Protein AF-A0A820LWN6-F1 (afdb_monomer)

Mean predicted aligned error: 9.78 Å

Organism: NCBI:txid433720

Secondary structure (DSSP, 8-state):
--HHIIIIIHHHHHHHHHHHHHHHHHHHHTTS---HHHHHHHHHHHHHHHHHHHHHHHHHHHHHHHHHHHHHS---TT-HHHHHHHHHHHHHHHHHHHHHHHHHHHHHHHH-HHHHHHHHHHHHHHHHHHHHHHHHHHHHHHHHHHHHHHHHHHHHHHTT-

Solvent-accessible surface area (backbone atoms only — not compa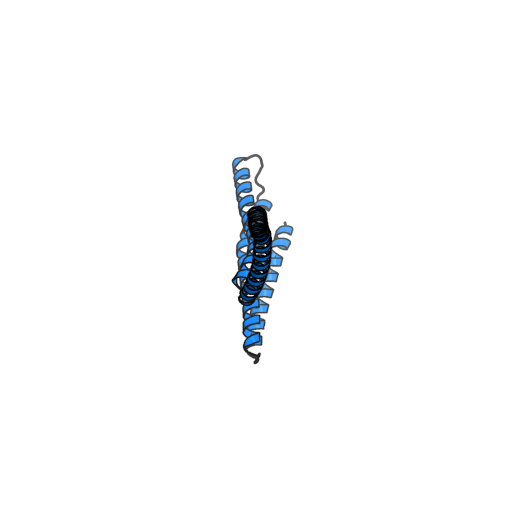rable to full-atom values): 9050 Å² total; per-residue (Å²): 130,63,64,64,50,60,69,46,52,46,56,52,52,53,52,50,51,52,44,52,51,52,50,52,52,52,62,56,55,66,74,71,79,68,62,72,74,60,53,58,53,56,53,49,54,50,52,51,52,44,52,50,52,52,53,47,50,68,46,45,47,61,41,51,52,50,54,51,49,50,71,76,54,71,78,59,82,88,43,62,68,66,50,51,52,52,52,52,53,50,50,53,40,49,53,49,43,55,48,51,64,51,44,58,56,51,50,50,58,68,69,32,64,65,54,45,53,52,49,49,51,53,50,52,50,50,50,51,53,52,48,54,52,51,53,53,55,52,53,68,65,53,55,62,58,62,56,52,54,56,53,52,57,53,55,60,57,63,77,76,112

Foldseek 3Di:
DCVLCVVQVVVLVVLQVVLVVLVVVLVVVVVPDDDPVVNVVSVLVSVLSNVLSVLCCVLSVVLSVLVVVCVVDPDDVVDVVVVVVSVVSNVVSVVSNVVSVVVNVVSCCVSPPVVVVVVVVVVVVVVVVVVVVVVVVVVVVPVVVVVVVVVVVVVVVVVVD

pLDDT: mean 84.96, std 7.94, range [61.5, 96.5]

Structure (mmCIF, N/CA/C/O backbone):
data_AF-A0A820LWN6-F1
#
_entry.id   AF-A0A820LWN6-F1
#
loop_
_atom_site.group_PDB
_atom_site.id
_atom_site.type_symbol
_atom_site.label_atom_id
_atom_site.label_alt_id
_atom_site.label_comp_id
_atom_site.label_asym_id
_atom_site.label_entity_id
_atom_site.label_seq_id
_atom_site.pdbx_PDB_ins_code
_atom_site.Cartn_x
_atom_site.Cartn_y
_atom_site.Cartn_z
_atom_site.occupancy
_atom_site.B_iso_or_equiv
_atom_site.auth_seq_id
_atom_site.auth_comp_id
_atom_site.auth_asym_id
_atom_site.auth_atom_id
_atom_site.pdbx_PDB_model_num
ATOM 1 N N . PHE A 1 1 ? 16.850 -13.422 -12.956 1.00 64.75 1 PHE A N 1
ATOM 2 C CA . PHE A 1 1 ? 15.495 -13.541 -13.540 1.00 64.75 1 PHE A CA 1
ATOM 3 C C . PHE A 1 1 ? 14.400 -13.919 -12.532 1.00 64.75 1 PHE A C 1
ATOM 5 O O . PHE A 1 1 ? 13.341 -13.315 -12.594 1.00 64.75 1 PHE A O 1
ATOM 12 N N . PHE A 1 2 ? 14.625 -14.820 -11.562 1.00 76.38 2 PHE A N 1
ATOM 13 C CA . PHE A 1 2 ? 13.574 -15.247 -10.609 1.00 76.38 2 PHE A CA 1
ATOM 14 C C . PHE A 1 2 ? 13.177 -14.230 -9.527 1.00 76.38 2 PHE A C 1
ATOM 16 O O . PHE A 1 2 ? 12.051 -14.256 -9.038 1.00 76.38 2 PHE A O 1
ATOM 23 N N . TYR A 1 3 ? 14.078 -13.318 -9.160 1.00 77.81 3 TYR A N 1
ATOM 24 C CA . TYR A 1 3 ? 13.881 -12.400 -8.035 1.00 77.81 3 TYR A CA 1
ATOM 25 C C . TYR A 1 3 ? 12.584 -11.555 -8.087 1.00 77.81 3 TYR A C 1
ATOM 27 O O . TYR A 1 3 ? 11.845 -11.581 -7.103 1.00 77.81 3 TYR A O 1
ATOM 35 N N . PRO A 1 4 ? 12.230 -10.851 -9.187 1.00 77.56 4 PRO A N 1
ATOM 36 C CA . PRO A 1 4 ? 10.985 -10.071 -9.252 1.00 77.56 4 PRO A CA 1
ATOM 37 C C . PRO A 1 4 ? 9.720 -10.939 -9.258 1.00 77.56 4 PRO A C 1
ATOM 39 O O . PRO A 1 4 ? 8.674 -10.503 -8.784 1.00 77.56 4 PRO A O 1
ATOM 42 N N . VAL A 1 5 ? 9.812 -12.174 -9.755 1.00 77.38 5 VAL A N 1
ATOM 43 C CA . VAL A 1 5 ? 8.686 -13.116 -9.761 1.00 77.38 5 VAL A CA 1
ATOM 44 C C . VAL A 1 5 ? 8.416 -13.613 -8.341 1.00 77.38 5 VAL A C 1
ATOM 46 O O . VAL A 1 5 ? 7.279 -13.555 -7.877 1.00 77.38 5 VAL A O 1
ATOM 49 N N . LEU A 1 6 ? 9.467 -14.005 -7.613 1.00 81.81 6 LEU A N 1
ATOM 50 C CA . LEU A 1 6 ? 9.349 -14.435 -6.218 1.00 81.81 6 LEU A CA 1
ATOM 51 C C . LEU A 1 6 ? 8.915 -13.301 -5.282 1.00 81.81 6 LEU A C 1
ATOM 53 O O . LEU A 1 6 ? 8.136 -13.530 -4.368 1.00 81.81 6 LEU A O 1
ATOM 57 N N . THR A 1 7 ? 9.412 -12.081 -5.485 1.00 78.44 7 THR A N 1
ATOM 58 C CA . THR A 1 7 ? 9.120 -10.954 -4.578 1.00 78.44 7 THR A CA 1
ATOM 59 C C . THR A 1 7 ? 7.842 -10.195 -4.926 1.00 78.44 7 THR A C 1
ATOM 61 O O . THR A 1 7 ? 7.258 -9.578 -4.042 1.00 78.44 7 THR A O 1
ATOM 64 N N . GLY A 1 8 ? 7.385 -10.234 -6.181 1.00 76.81 8 GLY A N 1
ATOM 65 C CA . GLY A 1 8 ? 6.155 -9.567 -6.616 1.00 76.81 8 GLY A CA 1
ATOM 66 C C . GLY A 1 8 ? 4.960 -10.510 -6.709 1.00 76.81 8 GLY A C 1
ATOM 67 O O . GLY A 1 8 ? 3.945 -10.305 -6.051 1.00 76.81 8 GLY A O 1
ATOM 68 N N . PHE A 1 9 ? 5.072 -11.565 -7.515 1.00 82.69 9 PHE A N 1
ATOM 69 C CA . PHE A 1 9 ? 3.934 -12.419 -7.869 1.00 82.69 9 PHE A CA 1
ATOM 70 C C . PHE A 1 9 ? 3.523 -13.367 -6.743 1.00 82.69 9 PHE A C 1
ATOM 72 O O . PHE A 1 9 ? 2.334 -13.536 -6.476 1.00 82.69 9 PHE A O 1
ATOM 79 N N . LEU A 1 10 ? 4.501 -13.958 -6.056 1.00 85.25 10 LEU A N 1
ATOM 80 C CA . LEU A 1 10 ? 4.258 -14.893 -4.959 1.00 85.25 10 LEU A CA 1
ATOM 81 C C . LEU A 1 10 ? 3.433 -14.274 -3.812 1.00 85.25 10 LEU A C 1
ATOM 83 O O . LEU A 1 10 ? 2.407 -14.858 -3.460 1.00 85.25 10 LEU A O 1
ATOM 87 N N . PRO A 1 11 ? 3.779 -13.095 -3.249 1.00 84.69 11 PRO A N 1
ATOM 88 C CA . PRO A 1 11 ? 2.959 -12.495 -2.197 1.00 84.69 11 PRO A CA 1
ATOM 89 C C . PRO A 1 11 ? 1.568 -12.088 -2.692 1.00 84.69 11 PRO A C 1
ATOM 91 O O . PRO A 1 11 ? 0.614 -12.192 -1.925 1.00 84.69 11 PRO A O 1
ATOM 94 N N . ILE A 1 12 ? 1.420 -11.688 -3.962 1.00 85.31 12 ILE A N 1
ATOM 95 C CA . ILE A 1 12 ? 0.106 -11.400 -4.556 1.00 85.31 12 ILE A CA 1
ATOM 96 C C . ILE A 1 12 ? -0.753 -12.670 -4.601 1.00 85.31 12 ILE A C 1
ATOM 98 O O . ILE A 1 12 ? -1.906 -12.649 -4.167 1.00 85.31 12 ILE A O 1
ATOM 102 N N . ALA A 1 13 ? -0.193 -13.782 -5.081 1.00 87.75 13 ALA A N 1
ATOM 103 C CA . ALA A 1 13 ? -0.897 -15.056 -5.178 1.00 87.75 13 ALA A CA 1
ATOM 104 C C . ALA A 1 13 ? -1.290 -15.594 -3.794 1.00 87.75 13 ALA A C 1
ATOM 106 O O . ALA A 1 13 ? -2.439 -15.990 -3.583 1.00 87.75 13 ALA A O 1
ATOM 107 N N . ILE A 1 14 ? -0.367 -15.546 -2.828 1.00 89.75 14 ILE A N 1
ATOM 108 C CA . ILE A 1 14 ? -0.612 -15.960 -1.442 1.00 89.75 14 ILE A CA 1
ATOM 109 C C . ILE A 1 14 ? -1.704 -15.086 -0.811 1.00 89.75 14 ILE A C 1
ATOM 111 O O . ILE A 1 14 ? -2.680 -15.617 -0.281 1.00 89.75 14 ILE A O 1
ATOM 115 N N . ALA A 1 15 ? -1.596 -13.757 -0.910 1.00 85.31 15 ALA A N 1
ATOM 116 C CA . ALA A 1 15 ? -2.580 -12.833 -0.346 1.00 85.31 15 ALA A CA 1
ATOM 117 C C . ALA A 1 15 ? -3.970 -13.001 -0.976 1.00 85.31 15 ALA A C 1
ATOM 119 O O . ALA A 1 15 ? -4.973 -12.988 -0.262 1.00 85.31 15 ALA A O 1
ATOM 120 N N . SER A 1 16 ? -4.037 -13.198 -2.295 1.00 86.19 16 SER A N 1
ATOM 121 C CA . SER A 1 16 ? -5.288 -13.466 -3.007 1.00 86.19 16 SER A CA 1
ATOM 122 C C . SER A 1 16 ? -5.927 -14.772 -2.532 1.00 86.19 16 SER A C 1
ATOM 124 O O . SER A 1 16 ? -7.097 -14.778 -2.146 1.00 86.19 16 SER A O 1
ATOM 126 N N . SER A 1 17 ? -5.137 -15.845 -2.438 1.00 89.94 17 SER A N 1
ATOM 127 C CA . SER A 1 17 ? -5.601 -17.160 -1.982 1.00 89.94 17 SER A CA 1
ATOM 128 C C . SER A 1 17 ? -6.147 -17.096 -0.555 1.00 89.94 17 SER A C 1
ATOM 130 O O . SER A 1 17 ? -7.272 -17.524 -0.304 1.00 89.94 17 SER A O 1
ATOM 132 N N . PHE A 1 18 ? -5.403 -16.485 0.375 1.00 87.44 18 PHE A N 1
ATOM 133 C CA . PHE A 1 18 ? -5.859 -16.293 1.754 1.00 87.44 18 PHE A CA 1
ATOM 134 C C . PHE A 1 18 ? -7.095 -15.397 1.849 1.00 87.44 18 PHE A C 1
ATOM 136 O O . PHE A 1 18 ? -7.977 -15.672 2.659 1.00 87.44 18 PHE A O 1
ATOM 143 N N . SER A 1 19 ? -7.196 -14.350 1.027 1.00 85.00 19 SER A N 1
ATOM 144 C CA . SER A 1 19 ? -8.366 -13.467 1.010 1.00 85.00 19 SER A CA 1
ATOM 145 C C . SER A 1 19 ? -9.627 -14.199 0.549 1.00 85.00 19 SER A C 1
ATOM 147 O O . SER A 1 19 ? -10.674 -14.079 1.188 1.00 85.00 19 SER A O 1
ATOM 149 N N . ILE A 1 20 ? -9.513 -15.021 -0.498 1.00 86.56 20 ILE A N 1
ATOM 150 C CA . ILE A 1 20 ? -10.600 -15.870 -0.995 1.00 86.56 20 ILE A CA 1
ATOM 151 C C . ILE A 1 20 ? -10.990 -16.899 0.070 1.00 86.56 20 ILE A C 1
ATOM 153 O O . ILE A 1 20 ? -12.169 -17.026 0.405 1.00 86.56 20 ILE A O 1
ATOM 157 N N . LEU A 1 21 ? -10.016 -17.589 0.669 1.00 87.50 21 LEU A N 1
ATOM 158 C CA . LEU A 1 21 ? -10.272 -18.594 1.702 1.00 87.50 21 LEU A CA 1
ATOM 159 C C . LEU A 1 21 ? -10.952 -17.980 2.934 1.00 87.50 21 LEU A C 1
ATOM 161 O O . LEU A 1 21 ? -11.919 -18.534 3.455 1.00 87.50 21 LEU A O 1
ATOM 165 N N . ALA A 1 22 ? -10.502 -16.800 3.365 1.00 84.56 22 ALA A N 1
ATOM 166 C CA . ALA A 1 22 ? -11.123 -16.045 4.448 1.00 84.56 22 ALA A CA 1
ATOM 167 C C . ALA A 1 22 ? -12.573 -15.663 4.115 1.00 84.56 22 ALA A C 1
ATOM 169 O O . ALA A 1 22 ? -13.455 -15.796 4.966 1.00 84.56 22 ALA A O 1
ATOM 170 N N . TYR A 1 23 ? -12.845 -15.252 2.873 1.00 84.12 23 TYR A N 1
ATOM 171 C CA . TYR A 1 23 ? -14.199 -14.949 2.415 1.00 84.12 23 TYR A CA 1
ATOM 172 C C . TYR A 1 23 ? -15.108 -16.188 2.440 1.00 84.12 23 TYR A C 1
ATOM 174 O O . TYR A 1 23 ? -16.226 -16.128 2.963 1.00 84.12 23 TYR A O 1
ATOM 182 N N . HIS A 1 24 ? -14.623 -17.329 1.945 1.00 86.19 24 HIS A N 1
ATOM 183 C CA . HIS A 1 24 ? -15.362 -18.593 1.987 1.00 86.19 24 HIS A CA 1
ATOM 184 C C . HIS A 1 24 ? -15.637 -19.053 3.422 1.00 86.19 24 HIS A C 1
ATOM 186 O O . HIS A 1 24 ? -16.777 -19.404 3.741 1.00 86.19 24 HIS A O 1
ATOM 192 N N . ASN A 1 25 ? -14.637 -18.985 4.302 1.00 83.50 25 ASN A N 1
ATOM 193 C CA . ASN A 1 25 ? -14.772 -19.369 5.706 1.00 83.50 25 ASN A CA 1
ATOM 194 C C . ASN A 1 25 ? -15.794 -18.497 6.439 1.00 83.50 25 ASN A C 1
ATOM 196 O O . ASN A 1 25 ? -16.675 -19.027 7.118 1.00 83.50 25 ASN A O 1
ATOM 200 N N . VAL A 1 26 ? -15.763 -17.174 6.249 1.00 80.50 26 VAL A N 1
ATOM 201 C CA . VAL A 1 26 ? -16.764 -16.283 6.853 1.00 80.50 26 VAL A CA 1
ATOM 202 C C . VAL A 1 26 ? -18.161 -16.558 6.305 1.00 80.50 26 VAL A C 1
ATOM 204 O O . VAL A 1 26 ? -19.111 -16.648 7.084 1.00 80.50 26 VAL A O 1
ATOM 207 N N . ARG A 1 27 ? -18.311 -16.784 4.994 1.00 80.19 27 ARG A N 1
ATOM 208 C CA . ARG A 1 27 ? -19.613 -17.132 4.403 1.00 80.19 27 ARG A CA 1
ATOM 209 C C . ARG A 1 27 ? -20.164 -18.457 4.942 1.00 80.19 27 ARG A C 1
ATOM 211 O O . ARG A 1 27 ? -21.378 -18.580 5.104 1.00 80.19 27 ARG A O 1
ATOM 218 N N . HIS A 1 28 ? -19.298 -19.423 5.236 1.00 81.06 28 HIS A N 1
ATOM 219 C CA . HIS A 1 28 ? -19.687 -20.710 5.808 1.00 81.06 28 HIS A CA 1
ATOM 220 C C . HIS A 1 28 ? -20.082 -20.593 7.291 1.00 81.06 28 HIS A C 1
ATOM 222 O O . HIS A 1 28 ? -21.148 -21.072 7.681 1.00 81.06 28 HIS A O 1
ATOM 228 N N . ILE A 1 29 ? -19.289 -19.885 8.106 1.00 78.44 29 ILE A N 1
ATOM 229 C CA . ILE A 1 29 ? -19.551 -19.657 9.543 1.00 78.44 29 ILE A CA 1
ATOM 230 C C . ILE A 1 29 ? -20.878 -18.921 9.763 1.00 78.44 29 ILE A C 1
ATOM 232 O O . ILE A 1 29 ? -21.635 -19.242 10.678 1.00 78.44 29 ILE A O 1
ATOM 236 N N . VAL A 1 30 ? -21.210 -17.983 8.877 1.00 70.88 30 VAL A N 1
ATOM 237 C CA . VAL A 1 30 ? -22.462 -17.217 8.910 1.00 70.88 30 VAL A CA 1
ATOM 238 C C . VAL A 1 30 ? -23.721 -18.100 8.930 1.00 70.88 30 VAL A C 1
ATOM 240 O O . VAL A 1 30 ? -24.750 -17.665 9.447 1.00 70.88 30 VAL A O 1
ATOM 243 N N . ARG A 1 31 ? -23.662 -19.339 8.424 1.00 73.31 31 ARG A N 1
ATOM 244 C CA . ARG A 1 31 ? -24.813 -20.256 8.423 1.00 73.31 31 ARG A CA 1
ATOM 245 C C . ARG A 1 31 ? -25.079 -20.935 9.777 1.00 73.31 31 ARG A C 1
ATOM 247 O O . ARG A 1 31 ? -26.166 -21.470 9.947 1.00 73.31 31 ARG A O 1
ATOM 254 N N . ARG A 1 32 ? -24.155 -20.902 10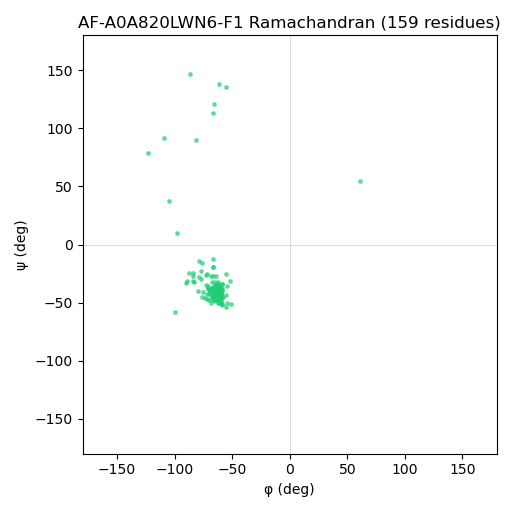.750 1.00 74.81 32 ARG A N 1
ATOM 255 C CA . ARG A 1 32 ? -24.245 -21.676 12.013 1.00 74.81 32 ARG A CA 1
ATOM 256 C C . ARG A 1 32 ? -24.632 -20.868 13.274 1.00 74.81 32 ARG A C 1
ATOM 258 O O . ARG A 1 32 ? -24.152 -21.164 14.353 1.00 74.81 32 ARG A O 1
ATOM 265 N N . GLN A 1 33 ? -25.537 -19.890 13.167 1.00 61.50 33 GLN A N 1
ATOM 266 C CA . GLN A 1 33 ? -26.171 -19.212 14.325 1.00 61.50 33 GLN A CA 1
ATOM 267 C C . GLN A 1 33 ? -25.228 -18.464 15.301 1.00 61.50 33 GLN A C 1
ATOM 269 O O . GLN A 1 33 ? -25.281 -18.653 16.513 1.00 61.50 33 GLN A O 1
ATOM 274 N N . LEU A 1 34 ? -24.399 -17.539 14.804 1.00 72.75 34 LEU A N 1
ATOM 275 C CA . LEU A 1 34 ? -23.736 -16.560 15.680 1.00 72.75 34 LEU A CA 1
ATOM 276 C C . LEU A 1 34 ? -24.618 -15.317 15.905 1.00 72.75 34 LEU A C 1
ATOM 278 O O . LEU A 1 34 ? -25.321 -14.892 14.982 1.00 72.75 34 LEU A O 1
ATOM 282 N N . PRO A 1 35 ? -24.560 -14.686 17.096 1.00 79.31 35 PRO A N 1
ATOM 283 C CA . PRO A 1 35 ? -25.341 -13.494 17.411 1.00 79.31 35 PRO A CA 1
ATOM 284 C C . PRO A 1 35 ? -25.098 -12.373 16.388 1.00 79.31 35 PRO A C 1
ATOM 286 O O . PRO A 1 35 ? -23.958 -12.061 16.026 1.00 79.31 35 PRO A O 1
ATOM 289 N N . ILE A 1 36 ? -26.188 -11.733 15.950 1.00 78.44 36 ILE A N 1
ATOM 290 C CA . ILE A 1 36 ? -26.257 -10.775 14.825 1.00 78.44 36 ILE A CA 1
ATOM 291 C C . ILE A 1 36 ? -25.208 -9.648 14.930 1.00 78.44 36 ILE A C 1
ATOM 293 O O . ILE A 1 36 ? -24.696 -9.169 13.915 1.00 78.44 36 ILE A O 1
ATOM 297 N N . VAL A 1 37 ? -24.843 -9.240 16.150 1.00 76.25 37 VAL A N 1
ATOM 298 C CA . VAL A 1 37 ? -23.879 -8.156 16.406 1.00 76.25 37 VAL A CA 1
ATOM 299 C C . VAL A 1 37 ? -22.435 -8.549 16.060 1.00 76.25 37 VAL A C 1
ATOM 301 O O . VAL A 1 37 ? -21.706 -7.718 15.511 1.00 76.25 37 VAL A O 1
ATOM 304 N N . ARG A 1 38 ? -22.012 -9.796 16.327 1.00 78.50 38 ARG A N 1
ATOM 305 C CA . ARG A 1 38 ? -20.662 -10.275 15.959 1.00 78.50 38 ARG A CA 1
ATOM 306 C C . ARG A 1 38 ? -20.533 -10.456 14.448 1.00 78.50 38 ARG A C 1
ATOM 308 O O . ARG A 1 38 ? -19.543 -10.028 13.865 1.00 78.50 38 ARG A O 1
ATOM 315 N N . ARG A 1 39 ? -21.596 -10.934 13.793 1.00 78.94 39 ARG A N 1
ATOM 316 C CA . ARG A 1 39 ? -21.635 -11.144 12.338 1.00 78.94 39 ARG A CA 1
ATOM 317 C C . ARG A 1 39 ? -21.300 -9.887 11.528 1.00 78.94 39 ARG A C 1
ATOM 319 O O . ARG A 1 39 ? -20.549 -9.967 10.561 1.00 78.94 39 ARG A O 1
ATOM 326 N N . LYS A 1 40 ? -21.834 -8.721 11.915 1.00 81.38 40 LYS A N 1
ATOM 327 C CA . LYS A 1 40 ? -21.564 -7.459 11.201 1.00 81.38 40 LYS A CA 1
ATOM 328 C C . LYS A 1 40 ? -20.107 -7.004 11.334 1.00 81.38 40 LYS A C 1
ATOM 330 O O . LYS A 1 40 ? -19.593 -6.398 10.400 1.00 81.38 40 LYS A O 1
ATOM 335 N N . LEU A 1 41 ? -19.450 -7.294 12.462 1.00 82.06 41 LEU A N 1
ATOM 336 C CA . LEU A 1 41 ? -18.033 -6.976 12.659 1.00 82.06 41 LEU A CA 1
ATOM 337 C C . LEU A 1 41 ? -17.152 -7.835 11.739 1.00 82.06 41 LEU A C 1
ATOM 339 O O . LEU A 1 41 ? -16.324 -7.290 11.012 1.00 82.06 41 LEU A O 1
ATOM 343 N N . ASP A 1 42 ? -17.358 -9.151 11.729 1.00 83.75 42 ASP A N 1
ATOM 344 C CA . ASP A 1 42 ? -16.517 -10.073 10.953 1.00 83.75 42 ASP A CA 1
ATOM 345 C C . ASP A 1 42 ? -16.698 -9.881 9.443 1.00 83.75 42 ASP A C 1
ATOM 347 O O . ASP A 1 42 ? -15.729 -9.894 8.678 1.00 83.75 42 ASP A O 1
ATOM 351 N N . GLN A 1 43 ? -17.932 -9.609 9.004 1.00 81.69 43 GLN A N 1
ATOM 352 C CA . GLN A 1 43 ? -18.221 -9.271 7.610 1.00 81.69 43 GLN A CA 1
ATOM 353 C C . GLN A 1 43 ? -17.552 -7.951 7.190 1.00 81.69 43 GLN A C 1
ATOM 355 O O . GLN A 1 43 ? -17.070 -7.828 6.067 1.00 81.69 43 GLN A O 1
ATOM 360 N N . GLN A 1 44 ? -17.480 -6.967 8.090 1.00 84.75 44 GLN A N 1
ATOM 361 C CA . GLN A 1 44 ? -16.811 -5.693 7.829 1.00 84.75 44 GLN A CA 1
ATOM 362 C C . GLN A 1 44 ? -15.287 -5.852 7.755 1.00 84.75 44 GLN A C 1
ATOM 364 O O . GLN A 1 44 ? -14.664 -5.284 6.859 1.00 84.75 44 GLN A O 1
ATOM 369 N N . MET A 1 45 ? -14.685 -6.636 8.657 1.00 83.25 45 MET A N 1
ATOM 370 C CA . MET A 1 45 ? -13.245 -6.914 8.622 1.00 83.25 45 MET A CA 1
ATOM 371 C C . MET A 1 45 ? -12.852 -7.683 7.360 1.00 83.25 45 MET A C 1
ATOM 373 O O . MET A 1 45 ? -11.888 -7.311 6.696 1.00 83.25 45 MET A O 1
ATOM 377 N N . THR A 1 46 ? -13.619 -8.702 6.972 1.00 85.69 46 THR A N 1
ATOM 378 C CA . THR A 1 46 ? -13.333 -9.456 5.740 1.00 85.69 46 THR A CA 1
ATOM 379 C C . THR A 1 46 ? -13.527 -8.630 4.477 1.00 85.69 46 THR A C 1
ATOM 381 O O . THR A 1 46 ? -12.665 -8.677 3.601 1.00 85.69 46 THR A O 1
ATOM 384 N N . ALA A 1 47 ? -14.584 -7.816 4.393 1.00 83.25 47 ALA A N 1
ATOM 385 C CA . ALA A 1 47 ? -14.763 -6.885 3.279 1.00 83.25 47 ALA A CA 1
ATOM 386 C C . ALA A 1 47 ? -13.606 -5.872 3.186 1.00 83.25 47 ALA A C 1
ATOM 388 O O . ALA A 1 47 ? -13.117 -5.598 2.093 1.00 83.25 47 ALA A O 1
ATOM 389 N N . MET A 1 48 ? -13.119 -5.364 4.325 1.00 85.81 48 MET A N 1
ATOM 390 C CA . MET A 1 48 ? -11.958 -4.469 4.371 1.00 85.81 48 MET A CA 1
ATOM 391 C C . MET A 1 48 ? -10.688 -5.153 3.846 1.00 85.81 48 MET A C 1
ATOM 393 O O . MET A 1 48 ? -9.966 -4.562 3.043 1.00 85.81 48 MET A O 1
ATOM 397 N N . VAL A 1 49 ? -10.414 -6.390 4.271 1.00 86.00 49 VAL A N 1
ATOM 398 C CA . VAL A 1 49 ? -9.245 -7.152 3.803 1.00 86.00 49 VAL A CA 1
ATOM 399 C C . VAL A 1 49 ? -9.340 -7.417 2.303 1.00 86.00 49 VAL A C 1
ATOM 401 O O . VAL A 1 49 ? -8.367 -7.192 1.592 1.00 86.00 49 VAL A O 1
ATOM 404 N N . LEU A 1 50 ? -10.506 -7.822 1.803 1.00 84.69 50 LEU A N 1
ATOM 405 C CA . LEU A 1 50 ? -10.709 -8.105 0.383 1.00 84.69 50 LEU A CA 1
ATOM 406 C C . LEU A 1 50 ? -10.501 -6.853 -0.480 1.00 84.69 50 LEU A C 1
ATOM 408 O O . LEU A 1 50 ? -9.751 -6.898 -1.452 1.00 84.69 50 LEU A O 1
ATOM 412 N N . MET A 1 51 ? -11.062 -5.709 -0.077 1.00 86.50 51 MET A N 1
ATOM 413 C CA . MET A 1 51 ? -10.822 -4.430 -0.757 1.00 86.50 51 MET A CA 1
ATOM 414 C C . MET A 1 51 ? -9.343 -4.033 -0.743 1.00 86.50 51 MET A C 1
ATOM 416 O O . MET A 1 51 ? -8.832 -3.530 -1.743 1.00 86.50 51 MET A O 1
ATOM 420 N N . ARG A 1 52 ? -8.633 -4.291 0.363 1.00 87.81 52 ARG A N 1
ATOM 421 C CA . ARG A 1 52 ? -7.190 -4.039 0.462 1.00 87.81 52 ARG A CA 1
ATOM 422 C C . ARG A 1 52 ? -6.393 -4.912 -0.502 1.00 87.81 52 ARG A C 1
ATOM 424 O O . ARG A 1 52 ? -5.480 -4.401 -1.141 1.00 87.81 52 ARG A O 1
ATOM 431 N N . VAL A 1 53 ? -6.727 -6.197 -0.622 1.00 87.06 53 VAL A N 1
ATOM 432 C CA . VAL A 1 53 ? -6.053 -7.097 -1.570 1.00 87.06 53 VAL A CA 1
ATOM 433 C C . VAL A 1 53 ? -6.321 -6.665 -3.009 1.00 87.06 53 VAL A C 1
ATOM 435 O O . VAL A 1 53 ? -5.377 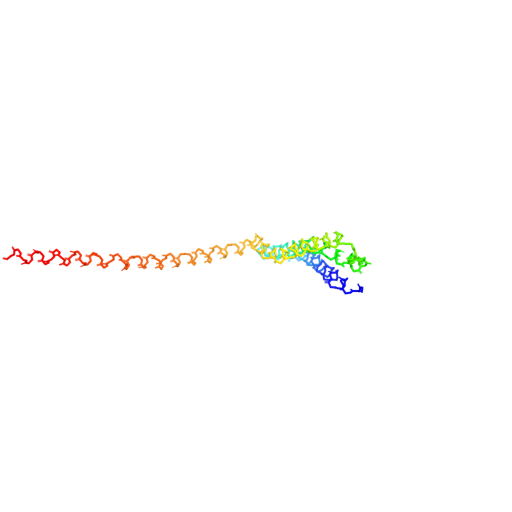-6.592 -3.787 1.00 87.06 53 VAL A O 1
ATOM 438 N N . ILE A 1 54 ? -7.559 -6.295 -3.353 1.00 87.19 54 ILE A N 1
ATOM 439 C CA . ILE A 1 54 ? -7.887 -5.777 -4.691 1.00 87.19 54 ILE A CA 1
ATOM 440 C C . ILE A 1 54 ? -7.075 -4.514 -4.998 1.00 87.19 54 ILE A C 1
ATOM 442 O O . ILE A 1 54 ? -6.407 -4.455 -6.026 1.00 87.19 54 ILE A O 1
ATOM 446 N N . ALA A 1 55 ? -7.069 -3.530 -4.093 1.00 88.75 55 ALA A N 1
ATOM 447 C CA . ALA A 1 55 ? -6.297 -2.301 -4.275 1.00 88.75 55 ALA A CA 1
ATOM 448 C C . ALA A 1 55 ? -4.792 -2.585 -4.415 1.00 88.75 55 ALA A C 1
ATOM 450 O O . ALA A 1 55 ? -4.136 -2.030 -5.297 1.00 88.75 55 ALA A O 1
ATOM 451 N N . PHE A 1 56 ? -4.260 -3.497 -3.596 1.00 88.00 56 PHE A N 1
ATOM 452 C CA . PHE A 1 56 ? -2.867 -3.920 -3.672 1.00 88.00 56 PHE A CA 1
ATOM 453 C C . PHE A 1 56 ? -2.540 -4.550 -5.029 1.00 88.00 56 PHE A C 1
ATOM 455 O O . PHE A 1 56 ? -1.547 -4.169 -5.637 1.00 88.00 56 PHE A O 1
ATOM 462 N N . VAL A 1 57 ? -3.385 -5.452 -5.535 1.00 87.50 57 VAL A N 1
ATOM 463 C CA . VAL A 1 57 ? -3.212 -6.085 -6.852 1.00 87.50 57 VAL A CA 1
ATOM 464 C C . VAL A 1 57 ? -3.235 -5.032 -7.960 1.00 87.50 57 VAL A C 1
ATOM 466 O O . VAL A 1 57 ? -2.309 -4.986 -8.766 1.00 87.50 57 VAL A O 1
ATOM 469 N N . CYS A 1 58 ? -4.243 -4.155 -7.978 1.00 89.69 58 CYS A N 1
ATOM 470 C CA . CYS A 1 58 ? -4.399 -3.132 -9.014 1.00 89.69 58 CYS A CA 1
ATOM 471 C C . CYS A 1 58 ? -3.224 -2.143 -9.058 1.00 89.69 58 CYS A C 1
ATOM 473 O O . CYS A 1 58 ? -2.807 -1.743 -10.141 1.00 89.69 58 CYS A O 1
ATOM 475 N N . LEU A 1 59 ? -2.678 -1.756 -7.901 1.00 89.75 59 LEU A N 1
ATOM 476 C CA . LEU A 1 59 ? -1.615 -0.749 -7.814 1.00 89.75 59 LEU A CA 1
ATOM 477 C C . LEU A 1 59 ? -0.205 -1.340 -7.900 1.00 89.75 59 LEU A C 1
ATOM 479 O O . LEU A 1 59 ? 0.689 -0.697 -8.445 1.00 89.75 59 LEU A O 1
ATOM 483 N N . ALA A 1 60 ? 0.016 -2.554 -7.387 1.00 87.06 60 ALA A N 1
ATOM 484 C CA . ALA A 1 60 ? 1.330 -3.199 -7.415 1.00 87.06 60 ALA A CA 1
ATOM 485 C C . ALA A 1 60 ? 1.617 -3.900 -8.754 1.00 87.06 60 ALA A C 1
ATOM 487 O O . ALA A 1 60 ? 2.768 -3.923 -9.194 1.00 87.06 60 ALA A O 1
ATOM 488 N N . SER A 1 61 ? 0.586 -4.426 -9.429 1.00 88.56 61 SER A N 1
ATOM 489 C CA . SER A 1 61 ? 0.716 -5.110 -10.724 1.00 88.56 61 SER A CA 1
ATOM 490 C C . SER A 1 61 ? 1.495 -4.311 -11.786 1.00 88.56 61 SER A C 1
ATOM 492 O O . SER A 1 61 ? 2.465 -4.861 -12.323 1.00 88.56 61 SER A O 1
ATOM 494 N N . PRO A 1 62 ? 1.184 -3.026 -12.072 1.00 91.56 62 PRO A N 1
ATOM 495 C CA . PRO A 1 62 ? 1.889 -2.279 -13.117 1.00 91.56 62 PRO A CA 1
ATOM 496 C C . PRO A 1 62 ? 3.374 -2.052 -12.790 1.00 91.56 62 PRO A C 1
ATOM 498 O O . PRO A 1 62 ? 4.221 -2.125 -13.682 1.00 91.56 62 PRO A O 1
ATOM 501 N N . TYR A 1 63 ? 3.722 -1.854 -11.513 1.00 90.94 63 TYR A N 1
ATOM 502 C CA . TYR A 1 63 ? 5.118 -1.730 -11.084 1.00 90.94 63 TYR A CA 1
ATOM 503 C C . TYR A 1 63 ? 5.891 -3.041 -11.277 1.00 90.94 63 TYR A C 1
ATOM 505 O O . TYR A 1 63 ? 7.001 -3.041 -11.818 1.00 90.94 63 TYR A O 1
ATOM 513 N N . SER A 1 64 ? 5.298 -4.172 -10.881 1.00 88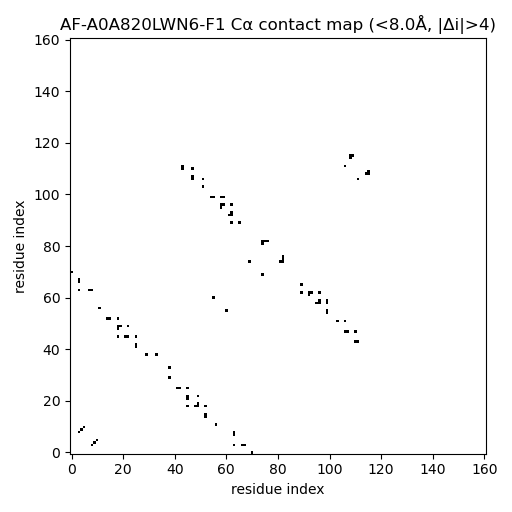.88 64 SER A N 1
ATOM 514 C CA . SER A 1 64 ? 5.899 -5.494 -11.075 1.00 88.88 64 SER A CA 1
ATOM 515 C C . SER A 1 64 ? 6.096 -5.819 -12.558 1.00 88.88 64 SER A C 1
ATOM 517 O O . SER A 1 64 ? 7.175 -6.276 -12.935 1.00 88.88 64 SER A O 1
ATOM 519 N N . GLY A 1 65 ? 5.106 -5.525 -13.407 1.00 90.62 65 GLY A N 1
ATOM 520 C CA . GLY A 1 65 ? 5.203 -5.710 -14.858 1.00 90.62 65 GLY A CA 1
ATOM 521 C C . GLY A 1 65 ? 6.330 -4.882 -15.480 1.00 90.62 65 GLY A C 1
ATOM 522 O O . GLY A 1 65 ? 7.165 -5.417 -16.209 1.00 90.62 65 GLY A O 1
ATOM 523 N N . TYR A 1 66 ? 6.431 -3.602 -15.116 1.00 92.12 66 TYR A N 1
ATOM 524 C CA . TYR A 1 66 ? 7.503 -2.725 -15.594 1.00 92.12 66 TYR A CA 1
ATOM 525 C C . TYR A 1 66 ? 8.900 -3.206 -15.177 1.00 92.12 66 TYR A C 1
ATOM 527 O O . TYR A 1 66 ? 9.830 -3.216 -15.983 1.00 92.12 66 TYR A O 1
ATOM 535 N N . ARG A 1 67 ? 9.060 -3.667 -13.930 1.00 89.56 67 ARG A N 1
ATOM 536 C CA . ARG A 1 67 ? 10.328 -4.231 -13.435 1.00 89.56 67 ARG A CA 1
ATOM 537 C C . ARG A 1 67 ? 10.760 -5.457 -14.239 1.00 89.56 67 ARG A C 1
ATOM 539 O O . ARG A 1 67 ? 11.947 -5.599 -14.534 1.00 89.56 67 ARG A O 1
ATOM 546 N N . ILE A 1 68 ? 9.813 -6.326 -14.594 1.00 90.19 68 ILE A N 1
ATOM 547 C CA . ILE A 1 68 ? 10.072 -7.495 -15.443 1.00 90.19 68 ILE A CA 1
ATOM 548 C C . ILE A 1 68 ? 10.483 -7.036 -16.843 1.00 90.19 68 ILE A C 1
ATOM 550 O O . ILE A 1 68 ? 11.502 -7.503 -17.346 1.00 90.19 68 ILE A O 1
ATOM 554 N N . TYR A 1 69 ? 9.759 -6.086 -17.439 1.00 91.12 69 TYR A N 1
ATOM 555 C CA . TYR A 1 69 ? 10.078 -5.546 -18.762 1.00 91.12 69 TYR A CA 1
ATOM 556 C C . TYR A 1 69 ? 11.510 -4.993 -18.836 1.00 91.12 69 TYR A C 1
ATOM 558 O O . TYR A 1 69 ? 12.298 -5.459 -19.653 1.00 91.12 69 TYR A O 1
ATOM 566 N N . VAL A 1 70 ? 11.889 -4.092 -17.922 1.00 91.44 70 VAL A N 1
ATOM 567 C CA . VAL A 1 70 ? 13.235 -3.482 -17.892 1.00 91.44 70 VAL A CA 1
ATOM 568 C C . VAL A 1 70 ? 14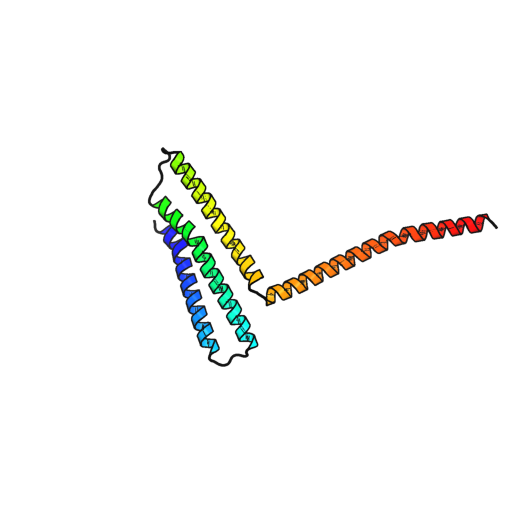.344 -4.515 -17.671 1.00 91.44 70 VAL A C 1
ATOM 570 O O . VAL A 1 70 ? 15.449 -4.352 -18.180 1.00 91.44 70 VAL A O 1
ATOM 573 N N . THR A 1 71 ? 14.067 -5.586 -16.921 1.00 89.00 71 THR A N 1
ATOM 574 C CA . THR A 1 71 ? 15.052 -6.655 -16.677 1.00 89.00 71 THR A CA 1
ATOM 575 C C . THR A 1 71 ? 15.278 -7.523 -17.916 1.00 89.00 71 THR A C 1
ATOM 577 O O . THR A 1 71 ? 16.392 -7.995 -18.125 1.00 89.00 71 THR A O 1
ATOM 580 N N . ASN A 1 72 ? 14.238 -7.757 -18.722 1.00 90.19 72 ASN A N 1
ATOM 581 C CA . ASN A 1 72 ? 14.339 -8.576 -19.934 1.00 90.19 72 ASN A CA 1
ATOM 582 C C . ASN A 1 72 ? 14.836 -7.772 -21.143 1.00 90.19 72 ASN A C 1
ATOM 584 O O . ASN A 1 72 ? 15.529 -8.322 -21.993 1.00 90.19 72 ASN A O 1
ATOM 588 N N . PHE A 1 73 ? 14.522 -6.478 -21.200 1.00 90.31 73 PHE A N 1
ATOM 589 C CA . PHE A 1 73 ? 14.880 -5.590 -22.303 1.00 90.31 73 PHE A CA 1
ATOM 590 C C . PHE A 1 73 ? 15.692 -4.397 -21.777 1.00 90.31 73 PHE A C 1
ATOM 592 O O . PHE A 1 73 ? 15.138 -3.312 -21.578 1.00 90.31 73 PHE A O 1
ATOM 599 N N . PRO A 1 74 ? 17.000 -4.574 -21.506 1.00 87.75 74 PRO A N 1
ATOM 600 C CA . PRO A 1 74 ? 17.830 -3.489 -21.006 1.00 87.75 74 PRO A CA 1
ATOM 601 C C . PRO A 1 74 ? 17.992 -2.409 -22.081 1.00 87.75 74 PRO A C 1
ATOM 603 O O . PRO A 1 74 ? 18.634 -2.614 -23.110 1.00 87.75 74 PRO A O 1
ATOM 606 N N . THR A 1 75 ? 17.425 -1.229 -21.837 1.00 88.06 75 THR A N 1
ATOM 607 C CA . THR A 1 75 ? 17.604 -0.070 -22.717 1.00 88.06 75 THR A CA 1
ATOM 608 C C . THR A 1 75 ? 19.066 0.376 -22.698 1.00 88.06 75 THR A C 1
ATOM 610 O O . THR A 1 75 ? 19.599 0.738 -21.645 1.00 88.06 75 THR A O 1
ATOM 613 N N . SER A 1 76 ? 19.719 0.378 -23.863 1.00 89.62 76 SER A N 1
ATOM 614 C CA . SER A 1 76 ? 21.091 0.876 -23.997 1.00 89.62 76 SER A CA 1
ATOM 615 C C . SER A 1 76 ? 21.181 2.361 -23.629 1.00 89.62 76 SER A C 1
ATOM 617 O O . SER A 1 76 ? 20.352 3.171 -24.051 1.00 89.62 76 SER A O 1
ATOM 619 N N . ARG A 1 77 ? 22.234 2.741 -22.893 1.00 87.44 77 ARG A N 1
ATOM 620 C CA . ARG A 1 77 ? 22.517 4.143 -22.521 1.00 87.44 77 ARG A CA 1
ATOM 621 C C . ARG A 1 77 ? 22.870 5.028 -23.720 1.00 87.44 77 ARG A C 1
ATOM 623 O O . ARG A 1 77 ? 22.890 6.244 -23.575 1.00 87.44 77 ARG A O 1
ATOM 630 N N . SER A 1 78 ? 23.129 4.431 -24.884 1.00 93.19 78 SER A N 1
ATOM 631 C CA . SER A 1 78 ? 23.428 5.157 -26.120 1.00 93.19 78 SER A CA 1
ATOM 632 C C . SER A 1 78 ? 22.240 5.961 -26.661 1.00 93.19 78 SER A C 1
ATOM 634 O O . SER A 1 78 ? 22.450 6.886 -27.436 1.00 93.19 78 SER A O 1
ATOM 636 N N . MET A 1 79 ? 21.005 5.647 -26.249 1.00 93.81 79 MET A N 1
ATOM 637 C CA . MET A 1 79 ? 19.795 6.362 -26.669 1.00 93.81 79 MET A CA 1
ATOM 638 C C . MET A 1 79 ? 19.218 7.188 -25.505 1.00 93.81 79 MET A C 1
ATOM 640 O O . MET A 1 79 ? 18.401 6.674 -24.731 1.00 93.81 79 MET A O 1
ATOM 644 N N . PRO A 1 80 ? 19.601 8.472 -25.360 1.00 94.69 80 PRO A N 1
ATOM 645 C CA . PRO A 1 80 ? 19.239 9.280 -24.193 1.00 94.69 80 PRO A CA 1
ATOM 646 C C . PRO A 1 80 ? 17.725 9.494 -24.054 1.00 94.69 80 PRO A C 1
ATOM 648 O O . PRO A 1 80 ? 17.204 9.499 -22.939 1.00 94.69 80 PRO A O 1
ATOM 651 N N . MET A 1 81 ? 16.998 9.597 -25.172 1.00 96.00 81 MET A N 1
ATOM 652 C CA . MET A 1 81 ? 15.549 9.822 -25.171 1.00 96.00 81 MET A CA 1
ATOM 653 C C . MET A 1 81 ? 14.769 8.635 -24.585 1.00 96.00 81 MET A C 1
ATOM 655 O O . MET A 1 81 ? 13.948 8.816 -23.687 1.00 96.00 81 MET A O 1
ATOM 659 N N . ALA A 1 82 ? 15.061 7.409 -25.033 1.00 92.94 82 ALA A N 1
ATOM 660 C CA . ALA A 1 82 ? 14.408 6.201 -24.523 1.00 92.94 82 ALA A CA 1
ATOM 661 C C . ALA A 1 82 ? 14.698 5.985 -23.027 1.00 92.94 82 ALA A C 1
ATOM 663 O O . ALA A 1 82 ? 13.822 5.576 -22.260 1.00 92.94 82 ALA A O 1
ATOM 664 N N . TYR A 1 83 ? 15.917 6.313 -22.595 1.00 93.94 83 TYR A N 1
ATOM 665 C CA . TYR A 1 83 ? 16.300 6.249 -21.190 1.00 93.94 83 TYR A CA 1
ATOM 666 C C . TYR A 1 83 ? 15.535 7.266 -20.325 1.00 93.94 83 TYR A C 1
ATOM 668 O O . TYR A 1 83 ? 15.045 6.908 -19.251 1.00 93.94 83 TYR A O 1
ATOM 676 N N . ALA A 1 84 ? 15.376 8.508 -20.796 1.00 95.25 84 ALA A N 1
ATOM 677 C CA . ALA A 1 84 ? 14.613 9.540 -20.092 1.00 95.25 84 ALA A CA 1
ATOM 678 C C . ALA A 1 84 ? 13.136 9.142 -19.906 1.00 95.25 84 ALA A C 1
ATOM 680 O O . ALA A 1 84 ? 12.600 9.262 -18.803 1.00 95.25 84 ALA A O 1
ATOM 681 N N . ILE A 1 85 ? 12.505 8.581 -20.945 1.00 95.06 85 ILE A N 1
ATOM 682 C CA . ILE A 1 85 ? 11.124 8.073 -20.881 1.00 95.06 85 ILE A CA 1
ATOM 683 C C . ILE A 1 85 ? 11.006 6.951 -19.842 1.00 95.06 85 ILE A C 1
ATOM 685 O O . ILE A 1 85 ? 10.120 6.990 -18.987 1.00 95.06 85 ILE A O 1
ATOM 689 N N . GLY A 1 86 ? 11.927 5.982 -19.854 1.00 94.19 86 GLY A N 1
ATOM 690 C CA . GLY A 1 86 ? 11.944 4.901 -18.864 1.00 94.19 86 GLY A CA 1
ATOM 691 C C . GLY A 1 86 ? 12.076 5.420 -17.428 1.00 94.19 86 GLY A C 1
ATOM 692 O O . GLY A 1 86 ? 11.391 4.951 -16.518 1.00 94.19 86 GLY A O 1
ATOM 693 N N . ARG A 1 87 ? 12.903 6.446 -17.201 1.00 94.56 87 ARG A N 1
ATOM 694 C CA . ARG A 1 87 ? 13.032 7.077 -15.878 1.00 94.56 87 ARG A CA 1
ATOM 695 C C . ARG A 1 87 ? 11.745 7.755 -15.422 1.00 94.56 87 ARG A C 1
ATOM 697 O O . ARG A 1 87 ? 11.381 7.609 -14.256 1.00 94.56 87 ARG A O 1
ATOM 704 N N . LEU A 1 88 ? 11.038 8.429 -16.323 1.00 96.31 88 LEU A N 1
ATOM 705 C CA . LEU A 1 88 ? 9.764 9.073 -16.015 1.00 96.31 88 LEU A CA 1
ATOM 706 C C . LEU A 1 88 ? 8.684 8.036 -15.670 1.00 96.31 88 LEU A C 1
ATOM 708 O O . LEU A 1 88 ? 8.025 8.159 -14.639 1.00 96.31 88 LEU A O 1
ATOM 712 N N . ILE A 1 89 ? 8.567 6.960 -16.456 1.00 96.12 89 ILE A N 1
ATOM 713 C CA . ILE A 1 89 ? 7.649 5.844 -16.168 1.00 96.12 89 ILE A CA 1
ATOM 714 C C . ILE A 1 89 ? 7.977 5.216 -14.808 1.00 96.12 89 ILE A C 1
ATOM 716 O O . ILE A 1 89 ? 7.083 4.991 -13.991 1.00 96.12 89 ILE A O 1
ATOM 720 N N . GLN A 1 90 ? 9.261 4.978 -14.528 1.00 94.94 90 GLN A N 1
ATOM 721 C CA . GLN A 1 90 ? 9.701 4.441 -13.243 1.00 94.94 90 GLN A CA 1
ATOM 722 C C . GLN A 1 90 ? 9.301 5.355 -12.078 1.00 94.94 90 GLN A C 1
ATOM 724 O O . GLN A 1 90 ? 8.832 4.852 -11.054 1.00 94.94 90 GLN A O 1
ATOM 729 N N . ALA A 1 91 ? 9.474 6.672 -12.216 1.00 96.38 91 ALA A N 1
ATOM 730 C CA . ALA A 1 91 ? 9.089 7.639 -11.194 1.00 96.38 91 ALA A CA 1
ATOM 731 C C . ALA A 1 91 ? 7.576 7.600 -10.935 1.00 96.38 91 ALA A C 1
ATOM 733 O O . ALA A 1 91 ? 7.165 7.455 -9.786 1.00 96.38 91 ALA A O 1
ATOM 734 N N . ILE A 1 92 ? 6.754 7.614 -11.991 1.00 96.50 92 ILE A N 1
ATOM 735 C CA . ILE A 1 92 ? 5.289 7.529 -11.880 1.00 96.50 92 ILE A CA 1
ATOM 736 C C . ILE A 1 92 ? 4.867 6.240 -11.167 1.00 96.50 92 ILE A C 1
ATOM 738 O O . ILE A 1 92 ? 4.132 6.293 -10.182 1.00 96.50 92 ILE A O 1
ATOM 742 N N . LEU A 1 93 ? 5.356 5.080 -11.614 1.00 95.06 93 LEU A N 1
ATOM 743 C CA . LEU A 1 93 ? 4.983 3.788 -11.026 1.00 95.06 93 LEU A CA 1
ATOM 744 C C . LEU A 1 93 ? 5.434 3.658 -9.567 1.00 95.06 93 LEU A C 1
ATOM 746 O O . LEU A 1 93 ? 4.732 3.065 -8.745 1.00 95.06 93 LEU A O 1
ATOM 750 N N . THR A 1 94 ? 6.585 4.238 -9.223 1.00 92.56 94 THR A N 1
ATOM 751 C CA . THR A 1 94 ? 7.066 4.268 -7.836 1.00 92.56 94 THR A CA 1
ATOM 752 C C . THR A 1 94 ? 6.159 5.143 -6.972 1.00 92.56 94 THR A C 1
ATOM 754 O O . THR A 1 94 ? 5.749 4.704 -5.900 1.00 92.56 94 THR A O 1
ATOM 757 N N . SER A 1 95 ? 5.758 6.323 -7.451 1.00 94.75 95 SER A N 1
ATOM 758 C CA . SER A 1 95 ? 4.807 7.199 -6.752 1.00 94.75 95 SER A CA 1
ATOM 759 C C . SER A 1 95 ? 3.450 6.524 -6.532 1.00 94.75 95 SER A C 1
ATOM 761 O O . SER A 1 95 ? 2.916 6.559 -5.425 1.00 94.75 95 SER A O 1
ATOM 763 N N . VAL A 1 96 ? 2.920 5.827 -7.542 1.00 93.06 96 VAL A N 1
ATOM 764 C CA . VAL A 1 96 ? 1.678 5.039 -7.424 1.00 93.06 96 VAL A CA 1
ATOM 765 C C . VAL A 1 96 ? 1.815 3.938 -6.367 1.00 93.06 96 VAL A C 1
ATOM 767 O O . VAL A 1 96 ? 0.912 3.731 -5.554 1.00 93.06 96 VAL A O 1
ATOM 770 N N . THR A 1 97 ? 2.968 3.270 -6.314 1.00 90.31 97 THR A N 1
ATOM 771 C CA . THR A 1 97 ? 3.245 2.247 -5.294 1.00 90.31 97 THR A CA 1
ATOM 772 C C . THR A 1 97 ? 3.314 2.854 -3.888 1.00 90.31 97 THR A C 1
ATOM 774 O O . THR A 1 97 ? 2.815 2.257 -2.938 1.00 90.31 97 THR A O 1
ATOM 777 N N . MET A 1 98 ? 3.855 4.067 -3.738 1.00 90.38 98 MET A N 1
ATOM 778 C CA . MET A 1 98 ? 3.866 4.780 -2.454 1.00 90.38 98 MET A CA 1
ATOM 779 C C . MET A 1 98 ? 2.454 5.144 -1.978 1.00 90.38 98 MET A C 1
ATOM 781 O O . MET A 1 98 ? 2.139 4.995 -0.796 1.00 90.38 98 MET A O 1
ATOM 785 N N . ILE A 1 99 ? 1.562 5.525 -2.897 1.00 90.50 99 ILE A N 1
ATOM 786 C CA . ILE A 1 99 ? 0.148 5.790 -2.586 1.00 90.50 99 ILE A CA 1
ATOM 787 C C . ILE A 1 99 ? -0.549 4.530 -2.046 1.00 90.50 99 ILE A C 1
ATOM 789 O O . ILE A 1 99 ? -1.374 4.629 -1.138 1.00 90.50 99 ILE A O 1
ATOM 793 N N . ASN A 1 100 ? -0.190 3.334 -2.520 1.00 88.81 100 ASN A N 1
ATOM 794 C CA . ASN A 1 100 ? -0.751 2.071 -2.022 1.00 88.81 100 ASN A CA 1
ATOM 795 C C . ASN A 1 100 ? -0.517 1.866 -0.508 1.00 88.81 100 ASN A C 1
ATOM 797 O O . ASN A 1 100 ? -1.407 1.401 0.212 1.00 88.81 100 ASN A O 1
ATOM 801 N N . TYR A 1 101 ? 0.647 2.279 0.009 1.00 87.06 101 TYR A N 1
ATOM 802 C CA . TYR A 1 101 ? 0.910 2.243 1.452 1.00 87.06 101 TYR A CA 1
ATOM 803 C C . TYR A 1 101 ? -0.037 3.167 2.225 1.00 87.06 101 TYR A C 1
ATOM 805 O O . TYR A 1 101 ? -0.561 2.780 3.271 1.00 87.06 101 TYR A O 1
ATOM 813 N N . MET A 1 102 ? -0.340 4.342 1.671 1.00 89.12 102 MET A N 1
ATOM 814 C CA . MET A 1 102 ? -1.279 5.298 2.264 1.00 89.12 102 MET A CA 1
ATOM 815 C C . MET A 1 102 ? -2.730 4.813 2.188 1.00 89.12 102 MET A C 1
ATOM 817 O O . MET A 1 102 ? -3.500 4.992 3.131 1.00 89.12 102 MET A O 1
ATOM 821 N N . ILE A 1 103 ? -3.111 4.127 1.108 1.00 88.06 103 ILE A N 1
ATOM 822 C CA . ILE A 1 103 ? -4.463 3.578 0.924 1.00 88.06 103 ILE A CA 1
ATOM 823 C C . ILE A 1 103 ? -4.835 2.606 2.043 1.00 88.06 103 ILE A C 1
ATOM 825 O O . ILE A 1 103 ? -5.988 2.591 2.461 1.00 88.06 103 ILE A O 1
ATOM 829 N N . SER A 1 104 ? -3.886 1.845 2.596 1.00 81.38 104 SER A N 1
ATOM 830 C CA . SER A 1 104 ? -4.172 0.966 3.741 1.00 81.38 104 SER A CA 1
ATOM 831 C C . SER A 1 104 ? -4.699 1.752 4.951 1.00 81.38 104 SER A C 1
ATOM 833 O O . SER A 1 104 ? -5.642 1.310 5.609 1.00 81.38 104 SER A O 1
ATOM 835 N N . PHE A 1 105 ? -4.149 2.942 5.206 1.00 83.94 105 PHE A N 1
ATOM 836 C CA . PHE A 1 105 ? -4.630 3.840 6.254 1.00 83.94 105 PHE A CA 1
ATOM 837 C C . PHE A 1 105 ? -5.999 4.436 5.897 1.00 83.94 105 PHE A C 1
ATOM 839 O O . PHE A 1 105 ? -6.926 4.373 6.704 1.00 83.94 105 PHE A O 1
ATOM 846 N N . TYR A 1 106 ? -6.174 4.947 4.675 1.00 86.25 106 TYR A N 1
ATOM 847 C CA . TYR A 1 106 ? -7.445 5.543 4.243 1.00 86.25 106 TYR A CA 1
ATOM 848 C C . TYR A 1 106 ? -8.600 4.537 4.171 1.00 86.25 106 TYR A C 1
ATOM 850 O O . TYR A 1 106 ? -9.719 4.848 4.571 1.00 86.25 106 TYR A O 1
ATOM 858 N N . LEU A 1 107 ? -8.352 3.308 3.718 1.00 84.25 107 LEU A N 1
ATOM 859 C CA . LEU A 1 107 ? -9.348 2.237 3.737 1.00 84.25 107 LEU A CA 1
ATOM 860 C C . LEU A 1 107 ? -9.745 1.895 5.170 1.00 84.25 107 LEU A C 1
ATOM 862 O O . LEU A 1 107 ? -10.932 1.725 5.451 1.00 84.25 107 LEU A O 1
ATOM 866 N N . PHE A 1 108 ? -8.778 1.843 6.090 1.00 80.81 108 PHE A N 1
ATOM 867 C CA . PHE A 1 108 ? -9.064 1.594 7.497 1.00 80.81 108 PHE A CA 1
ATOM 868 C C . PHE A 1 108 ? -9.957 2.688 8.096 1.00 80.81 108 PHE A C 1
ATOM 870 O O . PHE A 1 108 ? -10.978 2.385 8.722 1.00 80.81 108 PHE A O 1
ATOM 877 N N . THR A 1 109 ? -9.627 3.956 7.842 1.00 80.50 109 THR A N 1
ATOM 878 C CA . THR A 1 109 ? -10.400 5.097 8.347 1.00 80.50 109 THR A CA 1
ATOM 879 C C . THR A 1 109 ? -11.777 5.224 7.691 1.00 80.50 109 THR A C 1
ATOM 881 O O . THR A 1 109 ? -12.751 5.517 8.386 1.00 80.50 109 THR A O 1
ATOM 884 N N . MET A 1 110 ? -11.910 4.955 6.389 1.00 79.06 110 MET A N 1
ATOM 885 C CA . MET A 1 110 ? -13.183 5.056 5.666 1.00 79.06 110 MET A CA 1
ATOM 886 C C . MET A 1 110 ? -14.131 3.887 5.943 1.00 79.06 110 MET A C 1
ATOM 888 O O . MET A 1 110 ? -15.318 4.108 6.184 1.00 79.06 110 MET A O 1
ATOM 892 N N . PHE A 1 111 ? -13.649 2.644 5.930 1.00 75.44 111 PHE A N 1
ATOM 893 C CA . PHE A 1 111 ? -14.533 1.481 6.044 1.00 75.44 111 PHE A CA 1
ATOM 894 C C . PHE A 1 111 ? -14.882 1.130 7.486 1.00 75.44 111 PHE A C 1
ATOM 896 O O . PHE A 1 111 ? -15.965 0.593 7.729 1.00 75.44 111 PHE A O 1
ATOM 903 N N . SER A 1 112 ? -14.039 1.457 8.469 1.00 81.38 112 SER A N 1
ATOM 904 C CA . SER A 1 112 ? -14.344 1.166 9.871 1.00 81.38 112 SER A CA 1
ATOM 905 C C . SER A 1 112 ? -15.275 2.224 10.473 1.00 81.38 112 SER A C 1
ATOM 907 O O . SER A 1 112 ? -14.868 3.227 11.055 1.00 81.38 112 SER A O 1
ATOM 909 N N . SER A 1 113 ? -16.585 1.991 10.363 1.00 75.25 113 SER A N 1
ATOM 910 C CA . SER A 1 113 ? -17.627 2.794 11.024 1.00 75.25 113 SER A CA 1
ATOM 911 C C . SER A 1 113 ? -17.422 2.907 12.540 1.00 75.25 113 SER A C 1
ATOM 913 O O . SER A 1 113 ? -17.671 3.972 13.107 1.00 75.25 113 SER A O 1
ATOM 915 N N . ARG A 1 114 ? -16.925 1.844 13.187 1.00 76.19 114 ARG A N 1
ATOM 916 C CA . ARG A 1 114 ? -16.561 1.848 14.610 1.00 76.19 114 ARG A CA 1
ATOM 917 C C . ARG A 1 114 ? -15.365 2.754 14.876 1.00 76.19 114 ARG A C 1
ATOM 919 O O . ARG A 1 114 ? -15.451 3.590 15.770 1.00 76.19 114 ARG A O 1
ATOM 926 N N . PHE A 1 115 ? -14.311 2.650 14.064 1.00 75.56 115 PHE A N 1
ATOM 927 C CA . PHE A 1 115 ? -13.138 3.514 14.187 1.00 75.56 115 PHE A CA 1
ATOM 928 C C . PHE A 1 115 ? -13.503 4.982 13.982 1.00 75.56 115 PHE A C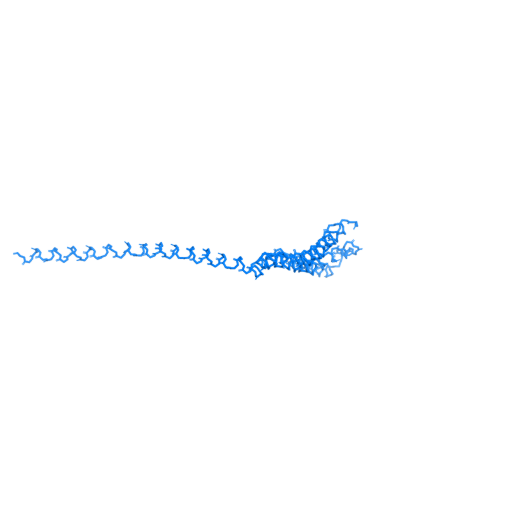 1
ATOM 930 O O . PHE A 1 115 ? -13.091 5.814 14.774 1.00 75.56 115 PHE A O 1
ATOM 937 N N . ARG A 1 116 ? -14.367 5.313 13.011 1.00 80.56 116 ARG A N 1
ATOM 938 C CA . ARG A 1 116 ? -14.852 6.693 12.823 1.00 80.56 116 ARG A CA 1
ATOM 939 C C . ARG A 1 116 ? -15.588 7.229 14.047 1.00 80.56 116 ARG A C 1
ATOM 941 O O . ARG A 1 116 ? -15.386 8.381 14.410 1.00 80.56 116 ARG A O 1
ATOM 948 N N . ARG A 1 117 ? -16.428 6.416 14.697 1.00 84.25 117 ARG A N 1
ATOM 949 C CA . ARG A 1 117 ? -17.122 6.824 15.932 1.00 84.25 117 ARG A CA 1
ATOM 950 C C . ARG A 1 117 ? -16.147 7.008 17.094 1.00 84.25 117 ARG A C 1
ATOM 952 O O . ARG A 1 117 ? -16.237 8.016 17.785 1.00 84.25 117 ARG A O 1
ATOM 959 N N . GLN A 1 118 ? -15.199 6.088 17.272 1.00 85.12 118 GLN A N 1
ATOM 960 C CA . GLN A 1 118 ? -14.175 6.197 18.316 1.00 85.12 118 GLN A CA 1
ATOM 961 C C . GLN A 1 118 ? -13.243 7.390 18.084 1.00 85.12 118 GLN A C 1
ATOM 963 O O . GLN A 1 118 ? -13.012 8.163 19.004 1.00 85.12 118 GLN A O 1
ATOM 968 N N . MET A 1 119 ? -12.784 7.603 16.852 1.00 83.31 119 MET A N 1
ATOM 969 C CA . MET A 1 119 ? -11.988 8.767 16.462 1.00 83.31 119 MET A CA 1
ATOM 970 C C . MET A 1 119 ? -12.738 10.070 16.699 1.00 83.31 119 MET A C 1
ATOM 972 O O . MET A 1 119 ? -12.175 10.977 17.294 1.00 83.31 119 MET A O 1
ATOM 976 N N . LYS A 1 120 ? -14.012 10.164 16.292 1.00 87.94 120 LYS A N 1
ATOM 977 C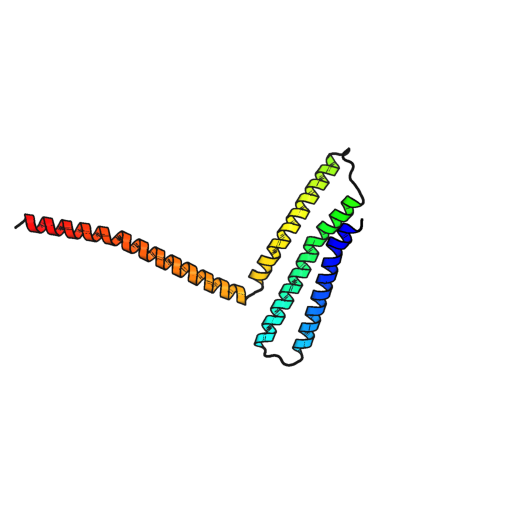 CA . LYS A 1 120 ? -14.841 11.341 16.589 1.00 87.94 120 LYS A CA 1
ATOM 978 C C . LYS A 1 120 ? -14.928 11.583 18.092 1.00 87.94 120 LYS A C 1
ATOM 980 O O . LYS A 1 120 ? -14.723 12.707 18.522 1.00 87.94 120 LYS A O 1
ATOM 985 N N . PHE A 1 121 ? -15.163 10.541 18.887 1.00 91.12 121 PHE A N 1
ATOM 986 C CA . PHE A 1 121 ? -15.220 10.666 20.342 1.00 91.12 121 PHE A CA 1
ATOM 987 C C . PHE A 1 121 ? -13.888 11.145 20.939 1.00 91.12 121 PHE A C 1
ATOM 989 O O . PHE A 1 121 ? -13.876 12.071 21.742 1.00 91.12 121 PHE A O 1
ATOM 996 N N . VAL A 1 122 ? -12.761 10.566 20.517 1.00 92.12 122 VAL A N 1
ATOM 997 C CA . VAL A 1 122 ? -11.421 10.951 20.991 1.00 92.12 122 VAL A CA 1
ATOM 998 C C . VAL A 1 122 ? -11.059 12.372 20.557 1.00 92.12 122 VAL A C 1
ATOM 1000 O O . VAL A 1 122 ? -10.553 13.138 21.374 1.00 92.12 122 VAL A O 1
ATOM 1003 N N . LEU A 1 123 ? -11.342 12.746 19.306 1.00 91.06 123 LEU A N 1
ATOM 1004 C CA . LEU A 1 123 ? -11.082 14.085 18.775 1.00 91.06 123 LEU A CA 1
ATOM 1005 C C . LEU A 1 123 ? -11.942 15.139 19.466 1.00 91.06 123 LEU A C 1
ATOM 1007 O O . LEU A 1 123 ? -11.401 16.141 19.916 1.00 91.06 123 LEU A O 1
ATOM 1011 N N . VAL A 1 124 ? -13.246 14.896 19.616 1.00 95.31 124 VAL A N 1
ATOM 1012 C CA . VAL A 1 124 ? -14.150 15.799 20.343 1.00 95.31 124 VAL A CA 1
ATOM 1013 C C . VAL A 1 124 ? -13.701 15.931 21.794 1.00 95.31 124 VAL A C 1
ATOM 1015 O O . VAL A 1 124 ? -13.621 17.043 22.300 1.00 95.31 124 VAL A O 1
ATOM 1018 N N . LYS A 1 125 ? -13.320 14.828 22.450 1.00 94.25 125 LYS A N 1
ATOM 1019 C CA . LYS A 1 125 ? -12.822 14.858 23.830 1.00 94.25 125 LYS A CA 1
ATOM 1020 C C . LYS A 1 125 ? -11.532 15.670 23.960 1.00 94.25 125 LYS A C 1
ATOM 1022 O O . LYS A 1 125 ? -11.444 16.500 24.859 1.00 94.25 125 LYS A O 1
ATOM 1027 N N . LYS A 1 126 ? -10.547 15.463 23.077 1.00 92.44 126 LYS A N 1
ATOM 1028 C CA . LYS A 1 126 ? -9.299 16.244 23.088 1.00 92.44 126 LYS A CA 1
ATOM 1029 C C . LYS A 1 126 ? -9.552 17.714 22.782 1.00 92.44 126 LYS A C 1
ATOM 1031 O O . LYS A 1 126 ? -9.058 18.561 23.510 1.00 92.44 126 LYS A O 1
ATOM 1036 N N . CYS A 1 127 ? -10.352 18.010 21.762 1.00 94.81 127 CYS A N 1
ATOM 1037 C CA . CYS A 1 127 ? -10.688 19.377 21.378 1.00 94.81 127 CYS A CA 1
ATOM 1038 C C . CYS A 1 127 ? -11.428 20.102 22.512 1.00 94.81 127 CYS A C 1
ATOM 1040 O O . CYS A 1 127 ? -11.072 21.223 22.849 1.00 94.81 127 CYS A O 1
ATOM 1042 N N . TRP A 1 128 ? -12.358 19.424 23.190 1.00 95.88 128 TRP A N 1
ATOM 1043 C CA . TRP A 1 128 ? -13.041 19.943 24.377 1.00 95.88 128 TRP A CA 1
ATOM 1044 C C . TRP A 1 128 ? -12.085 20.208 25.545 1.00 95.88 128 TRP A C 1
ATOM 1046 O O . TRP A 1 128 ? -12.163 21.252 26.188 1.00 95.88 128 TRP A O 1
ATOM 1056 N N . GLN A 1 129 ? -11.161 19.284 25.826 1.00 94.31 129 GLN A N 1
ATOM 1057 C CA . GLN A 1 129 ? -10.141 19.485 26.861 1.00 94.31 129 GLN A CA 1
ATOM 1058 C C . GLN A 1 129 ? -9.243 20.684 26.544 1.00 94.31 129 GLN A C 1
ATOM 1060 O O . GLN A 1 129 ? -8.950 21.485 27.428 1.00 94.31 129 GLN A O 1
ATOM 1065 N N . GLN A 1 130 ? -8.843 20.819 25.283 1.00 95.06 130 GLN A N 1
ATOM 1066 C CA . GLN A 1 130 ? -7.977 21.895 24.819 1.00 95.06 130 GLN A CA 1
ATOM 1067 C C . GLN A 1 130 ? -8.702 23.245 24.842 1.00 95.06 130 GLN A C 1
ATOM 1069 O O . GLN A 1 130 ? -8.136 24.227 25.307 1.00 95.06 130 GLN A O 1
ATOM 1074 N N . TRP A 1 131 ? -9.981 23.271 24.458 1.00 96.00 131 TRP A N 1
ATOM 1075 C CA . TRP A 1 131 ? -10.858 24.434 24.589 1.00 96.00 131 TRP A CA 1
ATOM 1076 C C . TRP A 1 131 ? -11.010 24.871 26.047 1.00 96.00 131 TRP A C 1
ATOM 1078 O O . TRP A 1 131 ? -10.823 26.040 26.364 1.00 96.00 131 TRP A O 1
ATOM 1088 N N . LYS A 1 132 ? -11.290 23.929 26.960 1.00 96.06 132 LYS A N 1
ATOM 1089 C CA . LYS A 1 132 ? -11.428 24.226 28.393 1.00 96.06 132 LYS A CA 1
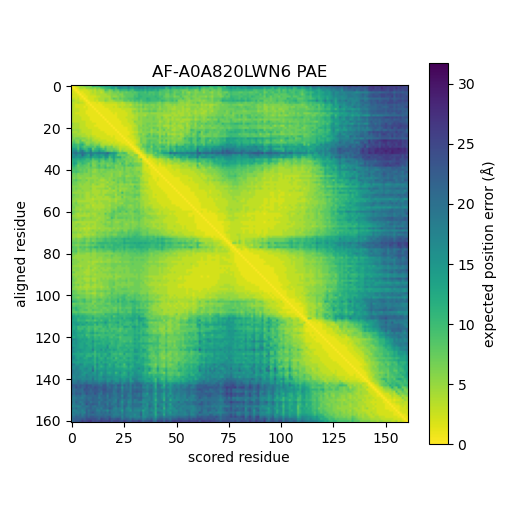ATOM 1090 C C . LYS A 1 132 ? -10.147 24.836 28.968 1.00 96.06 132 LYS A C 1
ATOM 1092 O O . LYS A 1 132 ? -10.226 25.788 29.738 1.00 96.06 132 LYS A O 1
ATOM 1097 N N . TYR A 1 133 ? -8.988 24.309 28.575 1.00 95.31 133 TYR A N 1
ATOM 1098 C CA . TYR A 1 133 ? -7.695 24.864 28.971 1.00 95.31 133 TYR A CA 1
ATOM 1099 C C . TYR A 1 133 ? -7.516 26.298 28.454 1.00 95.31 133 TYR A C 1
ATOM 1101 O O . TYR A 1 133 ? -7.150 27.185 29.218 1.00 95.31 133 TYR A O 1
ATOM 1109 N N . TRP A 1 134 ? -7.850 26.542 27.184 1.00 94.88 134 TRP A N 1
ATOM 1110 C CA . TRP A 1 134 ? -7.745 27.866 26.569 1.00 94.88 134 TRP A CA 1
ATOM 1111 C C . TRP A 1 134 ? -8.676 28.898 27.226 1.00 94.88 134 TRP A C 1
ATOM 1113 O O . TRP A 1 134 ? -8.239 30.005 27.525 1.00 94.88 134 TRP A O 1
ATOM 1123 N N . CYS A 1 135 ? -9.917 28.522 27.551 1.00 94.06 135 CYS A N 1
ATOM 1124 C CA . CYS A 1 135 ? -10.844 29.391 28.284 1.00 94.06 135 CYS A CA 1
ATOM 1125 C C . CYS A 1 135 ? -10.352 29.736 29.697 1.00 94.06 135 CYS A C 1
ATOM 1127 O O . CYS A 1 135 ? -10.462 30.889 30.102 1.00 94.06 135 CYS A O 1
ATOM 1129 N N . CYS A 1 136 ? -9.785 28.779 30.443 1.00 91.50 136 CYS A N 1
ATOM 1130 C CA . CYS A 1 136 ? -9.191 29.073 31.753 1.00 91.50 136 CYS A CA 1
ATOM 1131 C C . CYS A 1 136 ? -8.012 30.049 31.643 1.00 91.50 136 CYS A C 1
ATOM 1133 O O . CYS A 1 136 ? -7.904 30.958 32.459 1.00 91.50 136 CYS A O 1
ATOM 1135 N N . CYS A 1 137 ? -7.155 29.894 30.629 1.00 90.94 137 CYS A N 1
ATOM 1136 C CA . CYS A 1 137 ? -6.059 30.835 30.399 1.00 90.94 137 CYS A CA 1
ATOM 1137 C C . CYS A 1 137 ? -6.564 32.252 30.089 1.00 90.94 137 CYS A C 1
ATOM 1139 O O . CYS A 1 137 ? -5.993 33.206 30.603 1.00 90.94 137 CYS A O 1
ATOM 1141 N N . ILE A 1 138 ? -7.627 32.392 29.289 1.00 92.50 138 ILE A N 1
ATOM 1142 C CA . ILE A 1 138 ? -8.202 33.702 28.945 1.00 92.50 138 ILE A CA 1
ATOM 1143 C C . ILE A 1 138 ? -8.832 34.381 30.168 1.00 92.50 138 ILE A C 1
ATOM 1145 O O . ILE A 1 138 ? -8.577 35.560 30.389 1.00 92.50 138 ILE A O 1
ATOM 1149 N N . ASN A 1 139 ? -9.598 33.661 30.995 1.00 90.56 139 ASN A N 1
ATOM 1150 C CA . ASN A 1 139 ? -10.210 34.265 32.186 1.00 90.56 139 ASN A CA 1
ATOM 1151 C C . ASN A 1 139 ? -9.162 34.787 33.182 1.00 90.56 139 ASN A C 1
ATOM 1153 O O . ASN A 1 139 ? -9.301 35.905 33.668 1.00 90.56 139 ASN A O 1
ATOM 1157 N N . ASN A 1 140 ? -8.081 34.035 33.413 1.00 87.44 140 ASN A N 1
ATOM 1158 C CA . ASN A 1 140 ? -6.995 34.467 34.303 1.00 87.44 140 ASN A CA 1
ATOM 1159 C C . ASN A 1 140 ? -6.220 35.690 33.772 1.00 87.44 140 ASN A C 1
ATOM 1161 O O . ASN A 1 140 ? -5.521 36.345 34.537 1.00 87.44 140 ASN A O 1
ATOM 1165 N N . LEU A 1 141 ? -6.301 35.977 32.467 1.00 85.38 141 LEU A N 1
ATOM 1166 C CA . LEU A 1 141 ? -5.692 37.155 31.840 1.00 85.38 141 LEU A CA 1
ATOM 1167 C C . LEU A 1 141 ? -6.565 38.413 31.957 1.00 85.38 141 LEU A C 1
ATOM 1169 O O . LEU A 1 141 ? -6.021 39.508 31.911 1.00 85.38 141 LEU A O 1
ATOM 1173 N N . ILE A 1 142 ? -7.883 38.262 32.119 1.00 84.38 142 ILE A N 1
ATOM 1174 C CA . ILE A 1 142 ? -8.848 39.372 32.228 1.00 84.38 142 ILE A CA 1
ATOM 1175 C C . ILE A 1 142 ? -9.029 39.823 33.690 1.00 84.38 142 ILE A C 1
ATOM 1177 O O . ILE A 1 142 ? -9.232 41.000 33.966 1.00 84.38 142 ILE A O 1
ATOM 1181 N N . GLU A 1 143 ? -8.900 38.907 34.651 1.00 77.00 143 GLU A N 1
ATOM 1182 C CA . GLU A 1 143 ? -9.018 39.204 36.086 1.00 77.00 143 GLU A CA 1
ATOM 1183 C C . GLU A 1 143 ? -8.031 40.251 36.668 1.00 77.00 143 GLU A C 1
ATOM 1185 O O . GLU A 1 143 ? -8.445 40.990 37.564 1.00 77.00 143 GLU A O 1
ATOM 1190 N N . PRO A 1 144 ? -6.765 40.395 36.214 1.00 69.62 144 PRO A N 1
ATOM 1191 C CA . PRO A 1 144 ? -5.863 41.397 36.786 1.00 69.62 144 PRO A CA 1
ATOM 1192 C C . PRO A 1 144 ? -6.226 42.841 36.414 1.00 69.62 144 PRO A C 1
ATOM 1194 O O . PRO A 1 144 ? -5.890 43.743 37.175 1.00 69.62 144 PRO A O 1
ATOM 1197 N N . GLU A 1 145 ? -6.914 43.083 35.294 1.00 67.06 145 GLU A N 1
ATOM 1198 C CA . GLU A 1 145 ? -7.263 44.443 34.850 1.00 67.06 145 GLU A CA 1
ATOM 1199 C C . GLU A 1 145 ? -8.364 45.055 35.737 1.00 67.06 145 GLU A C 1
ATOM 1201 O O . GLU A 1 145 ? -8.224 46.174 36.231 1.00 67.06 145 GLU A O 1
ATOM 1206 N N . ASN A 1 146 ? -9.383 44.264 36.088 1.00 64.94 146 ASN A N 1
ATOM 1207 C CA . ASN A 1 146 ? -10.482 44.706 36.957 1.00 64.94 146 ASN A CA 1
ATOM 1208 C C . ASN A 1 146 ? -10.041 44.997 38.408 1.00 64.94 146 ASN A C 1
ATOM 1210 O O . ASN A 1 146 ? -10.651 45.821 39.094 1.00 64.94 146 ASN A O 1
ATOM 1214 N N . ASN A 1 147 ? -8.976 44.341 38.885 1.00 69.62 147 ASN A N 1
ATOM 1215 C CA . ASN A 1 147 ? -8.412 44.603 40.215 1.00 69.62 147 ASN A CA 1
ATOM 1216 C C . ASN A 1 147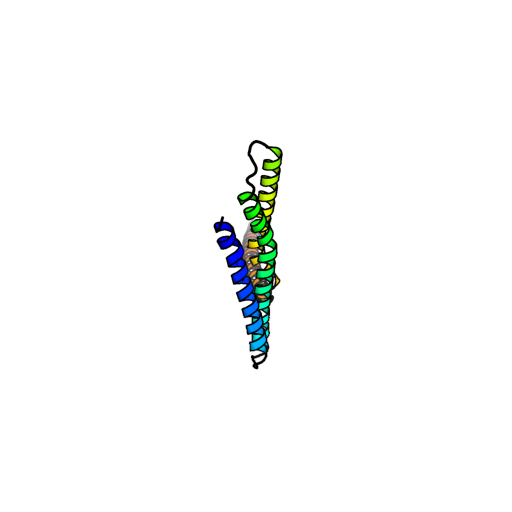 ? -7.568 45.888 40.262 1.00 69.62 147 ASN A C 1
ATOM 1218 O O . ASN A 1 147 ? -7.402 46.463 41.335 1.00 69.62 147 ASN A O 1
ATOM 1222 N N . ILE A 1 148 ? -7.046 46.359 39.124 1.00 73.12 148 ILE A N 1
ATOM 1223 C CA . ILE A 1 148 ? -6.295 47.622 39.049 1.00 73.12 148 ILE A CA 1
ATOM 1224 C C . ILE A 1 148 ? -7.263 48.812 39.006 1.00 73.12 148 ILE A C 1
ATOM 1226 O O . ILE A 1 148 ? -7.038 49.806 39.695 1.00 73.12 148 ILE A O 1
ATOM 1230 N N . GLU A 1 149 ? -8.374 48.707 38.271 1.00 71.38 149 GLU A N 1
ATOM 1231 C CA . GLU A 1 149 ? -9.389 49.771 38.236 1.00 71.38 149 GLU A CA 1
ATOM 1232 C C . GLU A 1 149 ? -10.077 49.977 39.590 1.00 71.38 149 GLU A C 1
ATOM 1234 O O . GLU A 1 149 ? -10.244 51.114 40.031 1.00 71.38 149 GLU A O 1
ATOM 1239 N N . THR A 1 150 ? -10.419 48.899 40.300 1.00 71.38 150 THR A N 1
ATOM 1240 C CA . THR A 1 150 ? -11.040 49.008 41.632 1.00 71.38 150 THR A CA 1
ATOM 1241 C C . THR A 1 150 ? -10.099 49.622 42.670 1.00 71.38 150 THR A C 1
ATOM 1243 O O . THR A 1 150 ? -10.546 50.445 43.468 1.00 71.38 150 THR A O 1
ATOM 1246 N N . HIS A 1 151 ? -8.797 49.316 42.625 1.00 71.88 151 HIS A N 1
ATOM 1247 C CA . HIS A 1 151 ? -7.817 49.942 43.519 1.00 71.88 151 HIS A CA 1
ATOM 1248 C C . HIS A 1 151 ? -7.633 51.447 43.261 1.00 71.88 151 HIS A C 1
ATOM 1250 O O . HIS A 1 151 ? -7.477 52.206 44.218 1.00 71.88 151 HIS A O 1
ATOM 1256 N N . ASN A 1 152 ? -7.685 51.895 42.002 1.00 72.38 152 ASN A N 1
ATOM 1257 C CA . ASN A 1 152 ? -7.550 53.317 41.663 1.00 72.38 152 ASN A CA 1
ATOM 1258 C C . ASN A 1 152 ? -8.762 54.146 42.121 1.00 72.38 152 ASN A C 1
ATOM 1260 O O . ASN A 1 152 ? -8.581 55.226 42.677 1.00 72.38 152 ASN A O 1
ATOM 1264 N N . ILE A 1 153 ? -9.982 53.619 41.970 1.00 77.06 153 ILE A N 1
ATOM 1265 C CA . ILE A 1 153 ? -11.211 54.298 42.424 1.00 77.06 153 ILE A CA 1
ATOM 1266 C C . ILE A 1 153 ? -11.224 54.453 43.954 1.00 77.06 153 ILE A C 1
ATOM 1268 O O . ILE A 1 153 ? -11.702 55.456 44.482 1.00 77.06 153 ILE A O 1
ATOM 1272 N N . GLN A 1 154 ? -10.682 53.474 44.684 1.00 74.12 154 GLN A N 1
ATOM 1273 C CA . GLN A 1 154 ? -10.633 53.529 46.143 1.00 74.12 154 GLN A CA 1
ATOM 1274 C C . GLN A 1 154 ? -9.668 54.615 46.648 1.00 74.12 154 GLN A C 1
ATOM 1276 O O . GLN A 1 154 ? -10.026 55.345 47.572 1.00 74.12 154 GLN A O 1
ATOM 1281 N N . MET A 1 155 ? -8.507 54.792 46.003 1.00 74.81 155 MET A N 1
ATOM 1282 C CA . MET A 1 155 ? -7.558 55.857 46.363 1.00 74.81 155 MET A CA 1
ATOM 1283 C C . MET A 1 155 ? -8.097 57.268 46.068 1.00 74.81 155 MET A C 1
ATOM 1285 O O . MET A 1 155 ? -7.924 58.156 46.898 1.00 74.81 155 MET A O 1
ATOM 1289 N N . GLU A 1 156 ? -8.825 57.481 44.964 1.00 76.00 156 GLU A N 1
ATOM 1290 C CA . GLU A 1 156 ? -9.472 58.781 44.682 1.00 76.00 156 GLU A CA 1
ATOM 1291 C C . GLU A 1 156 ? -10.562 59.154 45.706 1.00 76.00 156 GLU A C 1
ATOM 1293 O O . GLU A 1 156 ? -10.841 60.336 45.925 1.00 76.00 156 GLU A O 1
ATOM 1298 N N . SER A 1 157 ? -11.197 58.164 46.344 1.00 74.69 157 SER A N 1
ATOM 1299 C CA . SER A 1 157 ? -12.225 58.419 47.361 1.00 74.69 157 SER A CA 1
ATOM 1300 C C . SER A 1 157 ? -11.653 58.851 48.715 1.00 74.69 157 SER A C 1
ATOM 1302 O O . SER A 1 157 ? -12.303 59.619 49.421 1.00 74.69 157 SER A O 1
ATOM 1304 N N . GLU A 1 158 ? -10.443 58.403 49.067 1.00 76.69 158 GLU A N 1
ATOM 1305 C CA . GLU A 1 158 ? -9.779 58.772 50.326 1.00 76.69 158 GLU A CA 1
ATOM 1306 C C . GLU A 1 158 ? -9.136 60.164 50.263 1.00 76.69 158 GLU A C 1
ATOM 1308 O O . GLU A 1 158 ? -9.050 60.836 51.283 1.00 76.69 158 GLU A O 1
ATOM 1313 N N . GLU A 1 159 ? -8.731 60.636 49.080 1.00 74.62 159 GLU A N 1
ATOM 1314 C CA . GLU A 1 159 ? -8.122 61.966 48.911 1.00 74.62 159 GLU A CA 1
ATOM 1315 C C . GLU A 1 159 ? -9.151 63.119 48.959 1.00 74.62 159 GLU A C 1
ATOM 1317 O O . GLU A 1 159 ? -8.787 64.278 49.143 1.00 74.62 159 GLU A O 1
ATOM 1322 N N . ASN A 1 160 ? -10.446 62.811 48.824 1.00 67.88 160 ASN A N 1
ATOM 1323 C CA . ASN A 1 160 ? -11.543 63.789 48.829 1.00 67.88 160 ASN A CA 1
ATOM 1324 C C . ASN A 1 160 ? -12.263 63.940 50.188 1.00 67.88 160 ASN A C 1
ATOM 1326 O O . ASN A 1 160 ? -13.314 64.587 50.246 1.00 67.88 160 ASN A O 1
ATOM 1330 N N . ILE A 1 161 ? -11.731 63.354 51.266 1.00 67.81 161 ILE A N 1
ATOM 1331 C CA . ILE A 1 161 ? -12.245 63.470 52.646 1.00 67.81 161 ILE A CA 1
ATOM 1332 C C . ILE A 1 161 ? -11.233 64.231 53.502 1.00 67.81 161 ILE A C 1
ATOM 1334 O O . ILE A 1 161 ? -11.672 65.159 54.221 1.00 67.81 161 ILE A O 1
#

Sequence (161 aa):
FFYPVLTGFLPIAIASSFSILAYHNVRHIVRRQLPIVRRKLDQQMTAMVLMRVIAFVCLASPYSGYRIYVTNFPTSRSMPMAYAIGRLIQAILTSVTMINYMISFYLFTMFSSRFRRQMKFVLVKKCWQQWKYWCCCINNLIEPENNIETHNIQMESEENI

Nearest PDB structures (foldseek):
  6up7-assembly1_R  TM=7.354E-01  e=1.983E-01  Homo sapiens
  8wrb-assembly1_R  TM=7.648E-01  e=6.987E-01  Homo sapiens

Radius of gyration: 31.28 Å; Cα contacts (8 Å, |Δi|>4): 55; chains: 1; bounding box: 50×86×79 Å